Protein AF-A0A7C4MQK1-F1 (afdb_monomer_lite)

Structure (mmCIF, N/CA/C/O backbone):
data_AF-A0A7C4MQK1-F1
#
_entry.id   AF-A0A7C4MQK1-F1
#
loop_
_atom_site.group_PDB
_atom_site.id
_atom_site.type_symbol
_atom_site.label_atom_id
_atom_site.label_alt_id
_atom_site.label_comp_id
_atom_site.label_asym_id
_atom_site.label_entity_id
_atom_site.label_seq_id
_atom_site.pdbx_PDB_ins_code
_atom_site.Cartn_x
_atom_site.Cartn_y
_atom_site.Cartn_z
_atom_site.occupancy
_atom_site.B_iso_or_equiv
_atom_site.auth_seq_id
_atom_site.auth_comp_id
_atom_site.auth_asym_id
_atom_site.auth_atom_id
_atom_site.pdbx_PDB_model_num
ATOM 1 N N . MET A 1 1 ? -19.024 25.909 31.979 1.00 58.72 1 MET A N 1
ATOM 2 C CA . MET A 1 1 ? -17.834 25.054 32.200 1.00 58.72 1 MET A CA 1
ATOM 3 C C . MET A 1 1 ? -16.702 25.920 32.731 1.00 58.72 1 MET A C 1
ATOM 5 O O . MET A 1 1 ? -16.287 26.853 32.058 1.00 58.72 1 MET A O 1
ATOM 9 N N . ASN A 1 2 ? -16.270 25.663 33.960 1.00 74.25 2 ASN A N 1
ATOM 10 C CA . ASN A 1 2 ? -15.182 26.350 34.662 1.00 74.25 2 ASN A CA 1
ATOM 11 C C . ASN A 1 2 ? -13.810 26.093 33.998 1.00 74.25 2 ASN A C 1
ATOM 13 O O . ASN A 1 2 ? -13.558 25.012 33.475 1.00 74.25 2 ASN A O 1
ATOM 17 N N . HIS A 1 3 ? -12.908 27.083 34.020 1.00 74.38 3 HIS A N 1
ATOM 18 C CA . HIS A 1 3 ? -11.571 27.005 33.399 1.00 74.38 3 HIS A CA 1
ATOM 19 C C . HIS A 1 3 ? -10.772 25.766 33.859 1.00 74.38 3 HIS A C 1
ATOM 21 O O . HIS A 1 3 ? -10.129 25.101 33.051 1.00 74.38 3 HIS A O 1
ATOM 27 N N . SER A 1 4 ? -10.922 25.390 35.133 1.00 78.44 4 SER A N 1
ATOM 28 C CA . SER A 1 4 ? -10.288 24.209 35.731 1.00 78.44 4 SER A CA 1
ATOM 29 C C . SER A 1 4 ? -10.795 22.871 35.159 1.00 78.44 4 SER A C 1
ATOM 31 O O . SER A 1 4 ? -9.988 21.974 34.925 1.00 78.44 4 SER A O 1
ATOM 33 N N . SER A 1 5 ? -12.088 22.735 34.826 1.00 77.31 5 SER A N 1
ATOM 34 C CA . SER A 1 5 ? -12.604 21.494 34.214 1.00 77.31 5 SER A CA 1
ATOM 35 C C . SER A 1 5 ? -12.206 21.348 32.747 1.00 77.31 5 SER A C 1
ATOM 37 O O . SER A 1 5 ? -11.987 20.233 32.282 1.00 77.31 5 SER A O 1
ATOM 39 N N . ARG A 1 6 ? -12.039 22.462 32.021 1.00 79.94 6 ARG A N 1
ATOM 40 C CA . ARG A 1 6 ? -11.492 22.452 30.654 1.00 79.94 6 ARG A CA 1
ATOM 41 C C . ARG A 1 6 ? -10.025 22.030 30.647 1.00 79.94 6 ARG A C 1
ATOM 43 O O . ARG A 1 6 ? -9.642 21.216 29.816 1.00 79.94 6 ARG A O 1
ATOM 50 N N . LEU A 1 7 ? -9.230 22.531 31.594 1.00 80.69 7 LEU A N 1
ATOM 51 C CA . LEU A 1 7 ? -7.822 22.155 31.730 1.00 80.69 7 LEU A CA 1
ATOM 52 C C . LEU A 1 7 ? -7.667 20.672 32.107 1.00 80.69 7 LEU A C 1
ATOM 54 O O . LEU A 1 7 ? -6.835 19.978 31.529 1.00 80.69 7 LEU A O 1
ATOM 58 N N . PHE A 1 8 ? -8.525 20.171 33.001 1.00 85.19 8 PHE A N 1
ATOM 59 C CA . PHE A 1 8 ? -8.567 18.755 33.366 1.00 85.19 8 PHE A CA 1
ATOM 60 C C . PHE A 1 8 ? -8.930 17.853 32.173 1.00 85.19 8 PHE A C 1
ATOM 62 O O . PHE A 1 8 ? -8.240 16.870 31.915 1.00 85.19 8 PHE A O 1
ATOM 69 N N . LEU A 1 9 ? -9.956 18.213 31.393 1.00 82.81 9 LEU A N 1
ATOM 70 C CA . LEU A 1 9 ? -10.357 17.457 30.200 1.00 82.81 9 LEU A CA 1
ATOM 71 C C . LEU A 1 9 ? -9.255 17.414 29.131 1.00 82.81 9 LEU A C 1
ATOM 73 O O . LEU A 1 9 ? -9.000 16.354 28.565 1.00 82.81 9 LEU A O 1
ATOM 77 N N . LEU A 1 10 ? -8.564 18.532 28.886 1.00 86.56 10 LEU A N 1
ATOM 78 C CA . LEU A 1 10 ? -7.447 18.582 27.936 1.00 86.56 10 LEU A CA 1
ATOM 79 C C . LEU A 1 10 ? -6.283 17.681 28.371 1.00 86.56 10 LEU A C 1
ATOM 81 O O . LEU A 1 10 ? -5.698 16.989 27.539 1.00 86.56 10 LEU A O 1
ATOM 85 N N . PHE A 1 11 ? -5.982 17.645 29.671 1.00 89.38 11 PHE A N 1
ATOM 86 C CA . PHE A 1 11 ? -4.920 16.799 30.215 1.00 89.38 11 PHE A CA 1
ATOM 87 C C . PHE A 1 11 ? -5.245 15.308 30.059 1.00 89.38 11 PHE A C 1
ATOM 89 O O . PHE A 1 11 ? -4.400 14.523 29.631 1.00 89.38 11 PHE A O 1
ATOM 96 N N . VAL A 1 12 ? -6.498 14.927 30.323 1.00 89.62 12 VAL A N 1
ATOM 97 C CA . VAL A 1 12 ? -6.988 13.558 30.125 1.00 89.62 12 VAL A CA 1
ATOM 98 C C . VAL A 1 12 ? -6.911 13.157 28.648 1.00 89.62 12 VAL A C 1
ATOM 100 O O . VAL A 1 12 ? -6.367 12.100 28.337 1.00 89.62 12 VAL A O 1
ATOM 103 N N . MET A 1 13 ? -7.365 14.009 27.722 1.00 86.94 13 MET A N 1
ATOM 104 C CA . MET A 1 13 ? -7.271 13.735 26.280 1.00 86.94 13 MET A CA 1
ATOM 105 C C . MET A 1 13 ? -5.821 13.558 25.809 1.00 86.94 13 MET A C 1
ATOM 107 O O . MET A 1 13 ? -5.543 12.666 25.010 1.00 86.94 13 MET A O 1
ATOM 111 N N . MET A 1 14 ? -4.888 14.360 26.330 1.00 87.38 14 MET A N 1
ATOM 112 C CA . MET A 1 14 ? -3.467 14.250 25.995 1.00 87.38 14 MET A CA 1
ATOM 113 C C . MET A 1 14 ? -2.849 12.942 26.516 1.00 87.38 14 MET A C 1
ATOM 115 O O . MET A 1 14 ? -2.069 12.307 25.811 1.00 87.38 14 MET A O 1
ATOM 119 N N . ILE A 1 15 ? -3.234 12.498 27.718 1.00 90.69 15 ILE A N 1
ATOM 120 C CA . ILE A 1 15 ? -2.792 11.216 28.286 1.00 90.69 15 ILE A CA 1
ATOM 121 C C . ILE A 1 15 ? -3.314 10.041 27.451 1.00 90.69 15 ILE A C 1
ATOM 123 O O . ILE A 1 15 ? -2.536 9.152 27.110 1.00 90.69 15 ILE A O 1
ATOM 127 N N . PHE A 1 16 ? -4.595 10.051 27.069 1.00 88.38 16 PHE A N 1
ATOM 128 C CA . PHE A 1 16 ? -5.171 9.021 26.196 1.00 88.38 16 PHE A CA 1
ATOM 129 C C . PHE A 1 16 ? -4.515 8.996 24.809 1.00 88.38 16 PHE A C 1
ATOM 131 O O . PHE A 1 16 ? -4.251 7.917 24.272 1.00 88.38 16 PHE A O 1
ATOM 138 N N . ALA A 1 17 ? -4.195 10.163 24.245 1.00 86.44 17 ALA A N 1
ATOM 139 C CA . ALA A 1 17 ? -3.444 10.255 22.998 1.00 86.44 17 ALA A CA 1
ATOM 140 C C . ALA A 1 17 ? -2.034 9.658 23.151 1.00 86.44 17 ALA A C 1
ATOM 142 O O . ALA A 1 17 ? -1.647 8.811 22.356 1.00 86.44 17 ALA A O 1
ATOM 143 N N . CYS A 1 18 ? -1.288 9.999 24.205 1.00 85.94 18 CYS A N 1
ATOM 144 C CA . CYS A 1 18 ? 0.040 9.424 24.446 1.00 85.94 18 CYS A CA 1
ATOM 145 C C . CYS A 1 18 ? 0.001 7.904 24.675 1.00 85.94 18 CYS A C 1
ATOM 147 O O . CYS A 1 18 ? 0.817 7.181 24.106 1.00 85.94 18 CYS A O 1
ATOM 149 N N . LEU A 1 19 ? -0.956 7.405 25.461 1.00 85.62 19 LEU A N 1
ATOM 150 C CA . LEU A 1 19 ? -1.111 5.973 25.751 1.00 85.62 19 LEU A CA 1
ATOM 151 C C . LEU A 1 19 ? -1.482 5.138 24.523 1.00 85.62 19 LEU A C 1
ATOM 153 O O . LEU A 1 19 ? -1.172 3.954 24.498 1.00 85.62 19 LEU A O 1
ATOM 157 N N . SER A 1 20 ? -2.134 5.724 23.520 1.00 79.75 20 SER A N 1
ATOM 158 C CA . SER A 1 20 ? -2.498 5.024 22.282 1.00 79.75 20 SER A CA 1
ATOM 159 C C . SER A 1 20 ? -1.440 5.182 21.189 1.00 79.75 20 SER A C 1
ATOM 161 O O . SER A 1 20 ? -1.037 4.197 20.578 1.00 79.75 20 SER A O 1
ATOM 163 N N . PHE A 1 21 ? -0.937 6.395 20.961 1.00 79.75 21 PHE A N 1
ATOM 164 C CA . PHE A 1 21 ? -0.046 6.692 19.835 1.00 79.75 21 PHE A CA 1
ATOM 165 C C . PHE A 1 21 ? 1.399 6.226 20.061 1.00 79.75 21 PHE A C 1
ATOM 167 O O . PHE A 1 21 ? 2.051 5.761 19.126 1.00 79.75 21 PHE A O 1
ATOM 174 N N . VAL A 1 22 ? 1.911 6.321 21.296 1.00 81.56 22 VAL A N 1
ATOM 175 C CA . VAL A 1 22 ? 3.309 5.971 21.609 1.00 81.56 22 VAL A CA 1
ATOM 176 C C . VAL A 1 22 ? 3.578 4.468 21.461 1.00 81.56 22 VAL A C 1
ATOM 178 O O . VAL A 1 22 ? 4.556 4.128 20.795 1.00 81.56 22 VAL A O 1
ATOM 181 N N . PRO A 1 23 ? 2.743 3.544 21.981 1.00 77.25 23 PRO A N 1
ATOM 182 C CA . PRO A 1 23 ? 2.970 2.117 21.772 1.00 77.25 23 PRO A CA 1
ATOM 183 C C . PRO A 1 23 ? 2.868 1.733 20.297 1.00 77.25 23 PRO A C 1
ATOM 185 O O . PRO A 1 23 ? 3.744 1.033 19.805 1.00 77.25 23 PRO A O 1
ATOM 188 N N . ILE A 1 24 ? 1.863 2.231 19.567 1.00 76.06 24 ILE A N 1
ATOM 189 C CA . ILE A 1 24 ? 1.689 1.933 18.135 1.00 76.06 24 ILE A CA 1
ATOM 190 C C . ILE A 1 24 ? 2.930 2.356 17.341 1.00 76.06 24 ILE A C 1
ATOM 192 O O . ILE A 1 24 ? 3.418 1.591 16.516 1.00 76.06 24 ILE A O 1
ATOM 196 N N . ALA A 1 25 ? 3.494 3.532 17.630 1.00 70.12 25 ALA A N 1
ATOM 197 C CA . ALA A 1 25 ? 4.719 3.998 16.984 1.00 70.12 25 ALA A CA 1
ATOM 198 C C . ALA A 1 25 ? 5.959 3.148 17.335 1.00 70.12 25 ALA A C 1
ATOM 200 O O . ALA A 1 25 ? 6.865 3.010 16.511 1.00 70.12 25 ALA A O 1
ATOM 201 N N . LEU A 1 26 ? 6.015 2.578 18.544 1.00 68.75 26 LEU A N 1
ATOM 202 C CA . LEU A 1 26 ? 7.101 1.693 18.973 1.00 68.75 26 LEU A CA 1
ATOM 203 C C . LEU A 1 26 ? 6.976 0.285 18.371 1.00 68.75 26 LEU A C 1
ATOM 205 O O . LEU A 1 26 ? 7.977 -0.250 17.900 1.00 68.75 26 LEU A O 1
ATOM 209 N N . PHE A 1 27 ? 5.768 -0.285 18.327 1.00 62.91 27 PHE A N 1
ATOM 210 C CA . PHE A 1 27 ? 5.497 -1.598 17.729 1.00 62.91 27 PHE A CA 1
ATOM 211 C C . PHE A 1 27 ? 5.572 -1.571 16.203 1.00 62.91 27 PHE A C 1
ATOM 213 O O . PHE A 1 27 ? 6.116 -2.492 15.606 1.00 62.91 27 PHE A O 1
ATOM 220 N N . ALA A 1 28 ? 5.153 -0.477 15.559 1.00 59.78 28 ALA A N 1
ATOM 221 C CA . ALA A 1 28 ? 5.332 -0.317 14.119 1.00 59.78 28 ALA A CA 1
ATOM 222 C C . ALA A 1 28 ? 6.805 -0.483 13.705 1.00 59.78 28 ALA A C 1
ATOM 224 O O . ALA A 1 28 ? 7.064 -0.947 12.604 1.00 59.78 28 ALA A O 1
ATOM 225 N N . ARG A 1 29 ? 7.776 -0.165 14.579 1.00 51.94 29 ARG A N 1
ATOM 226 C CA . ARG A 1 29 ? 9.212 -0.271 14.283 1.00 51.94 29 ARG A CA 1
ATOM 227 C C . ARG A 1 29 ? 9.759 -1.706 14.288 1.00 51.94 29 ARG A C 1
ATOM 229 O O . ARG A 1 29 ? 10.741 -1.937 13.584 1.00 51.94 29 ARG A O 1
ATOM 236 N N . SER A 1 30 ? 9.189 -2.655 15.039 1.00 47.59 30 SER A N 1
ATOM 237 C CA . SER A 1 30 ? 9.744 -4.024 15.112 1.00 47.59 30 SER A CA 1
ATOM 238 C C . SER A 1 30 ? 9.521 -4.829 13.831 1.00 47.59 30 SER A C 1
ATOM 240 O O . SER A 1 30 ? 10.346 -5.677 13.493 1.00 47.59 30 SER A O 1
ATOM 242 N N . ASP A 1 31 ? 8.478 -4.486 13.073 1.00 48.41 31 ASP A N 1
ATOM 243 C CA . ASP A 1 31 ? 8.068 -5.204 11.860 1.00 48.41 31 ASP A CA 1
ATOM 244 C C . ASP A 1 31 ? 8.366 -4.378 10.581 1.00 48.41 31 ASP A C 1
ATOM 246 O O . ASP A 1 31 ? 8.207 -4.854 9.454 1.00 48.41 31 ASP A O 1
ATOM 250 N N . ALA A 1 32 ? 8.866 -3.143 10.755 1.00 46.38 32 ALA A N 1
ATOM 251 C CA . ALA A 1 32 ? 9.081 -2.095 9.744 1.00 46.38 32 ALA A CA 1
ATOM 252 C C . ALA A 1 32 ? 10.277 -2.289 8.801 1.00 46.38 32 ALA A C 1
ATOM 254 O O . ALA A 1 32 ? 10.764 -1.308 8.233 1.00 46.38 32 ALA A O 1
ATOM 255 N N . ARG A 1 33 ? 10.783 -3.507 8.581 1.00 49.53 33 ARG A N 1
ATOM 256 C CA . ARG A 1 33 ? 11.756 -3.658 7.483 1.00 49.53 33 ARG A CA 1
ATOM 257 C C . ARG A 1 33 ? 11.090 -3.526 6.115 1.00 49.53 33 ARG A C 1
ATOM 259 O O . ARG A 1 33 ? 11.781 -3.166 5.173 1.00 49.53 33 ARG A O 1
ATOM 266 N N . GLU A 1 34 ? 9.771 -3.711 6.023 1.00 63.94 34 GLU A N 1
ATOM 267 C CA . GLU A 1 34 ? 9.029 -3.585 4.766 1.00 63.94 34 GLU A CA 1
ATOM 268 C C . GLU A 1 34 ? 7.634 -3.024 5.021 1.00 63.94 34 GLU A C 1
ATOM 270 O O . GLU A 1 34 ? 6.812 -3.638 5.703 1.00 63.94 34 GLU A O 1
ATOM 275 N N . THR A 1 35 ? 7.365 -1.833 4.490 1.00 79.00 35 THR A N 1
ATOM 276 C CA . THR A 1 35 ? 6.011 -1.285 4.476 1.00 79.00 35 THR A CA 1
ATOM 277 C C . THR A 1 35 ? 5.143 -2.137 3.557 1.00 79.00 35 THR A C 1
ATOM 279 O O . THR A 1 35 ? 5.628 -2.700 2.579 1.00 79.00 35 THR A O 1
ATOM 282 N N . SER A 1 36 ? 3.831 -2.1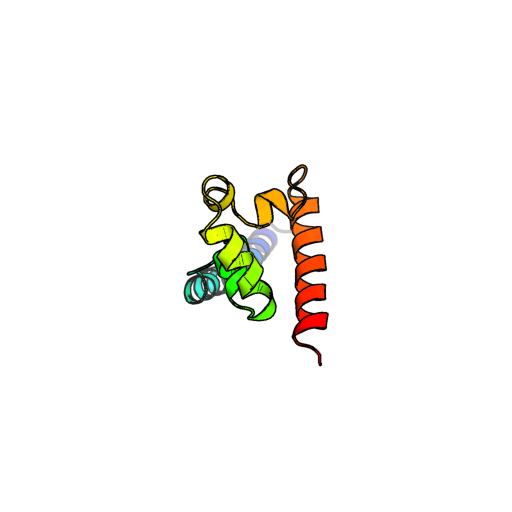69 3.793 1.00 84.06 36 SER A N 1
ATOM 283 C CA . SER A 1 36 ? 2.895 -2.864 2.895 1.00 84.06 36 SER A CA 1
ATOM 284 C C . SER A 1 36 ? 2.849 -2.279 1.475 1.00 84.06 36 SER A C 1
ATOM 286 O O . SER A 1 36 ? 2.107 -2.770 0.630 1.00 84.06 36 SER A O 1
ATOM 288 N N . THR A 1 37 ? 3.594 -1.204 1.206 1.00 88.06 37 THR A N 1
ATOM 289 C CA . THR A 1 37 ? 3.771 -0.580 -0.110 1.00 88.06 37 THR A CA 1
ATOM 290 C C . THR A 1 37 ? 5.021 -1.054 -0.846 1.00 88.06 37 THR A C 1
ATOM 292 O O . THR A 1 37 ? 5.090 -0.855 -2.052 1.00 88.06 37 THR A O 1
ATOM 295 N N . ALA A 1 38 ? 5.997 -1.645 -0.151 1.00 90.44 38 ALA A N 1
ATOM 296 C CA . ALA A 1 38 ? 7.216 -2.153 -0.768 1.00 90.44 38 ALA A CA 1
ATOM 297 C C . ALA A 1 38 ? 6.927 -3.428 -1.573 1.00 90.44 38 ALA A C 1
ATOM 299 O O . ALA A 1 38 ? 6.158 -4.283 -1.139 1.00 90.44 38 ALA A O 1
ATOM 300 N N . SER A 1 39 ? 7.582 -3.598 -2.715 1.00 92.50 39 SER A N 1
ATOM 301 C CA . SER A 1 39 ? 7.397 -4.751 -3.605 1.00 92.50 39 SER A CA 1
ATOM 302 C C . SER A 1 39 ? 7.807 -6.057 -2.932 1.00 92.50 39 SER A C 1
ATOM 304 O O . SER A 1 39 ? 7.182 -7.092 -3.153 1.00 92.50 39 SER A O 1
ATOM 306 N N . SER A 1 40 ? 8.801 -6.008 -2.043 1.00 90.38 40 SER A N 1
ATOM 307 C CA . SER A 1 40 ? 9.226 -7.163 -1.253 1.00 90.38 40 SER A CA 1
ATOM 308 C C . SER A 1 40 ? 8.177 -7.622 -0.233 1.00 90.38 40 SER A C 1
ATOM 310 O O . SER A 1 40 ? 8.119 -8.810 0.075 1.00 90.38 40 SER A O 1
ATOM 312 N N . TYR A 1 41 ? 7.249 -6.747 0.181 1.00 90.88 41 TYR A N 1
ATOM 313 C CA . TYR A 1 41 ? 6.108 -7.156 1.002 1.00 90.88 41 TYR A CA 1
ATOM 314 C C . TYR A 1 41 ? 5.204 -8.145 0.257 1.00 90.88 41 TYR A C 1
ATOM 316 O O . TYR A 1 41 ? 4.743 -9.122 0.847 1.00 90.88 41 TYR A O 1
ATOM 324 N N . CYS A 1 42 ? 4.984 -7.929 -1.045 1.00 90.06 42 CYS A N 1
ATOM 325 C CA . CYS A 1 42 ? 4.200 -8.837 -1.881 1.00 90.06 42 CYS A CA 1
ATOM 326 C C . CYS A 1 42 ? 4.868 -10.217 -1.989 1.00 90.06 42 CYS A C 1
ATOM 328 O O . CYS A 1 42 ? 4.169 -11.224 -1.964 1.00 90.06 42 CYS A O 1
ATOM 330 N N . ALA A 1 43 ? 6.203 -10.276 -2.004 1.00 90.94 43 ALA A N 1
ATOM 331 C CA . ALA A 1 43 ? 6.977 -11.521 -2.055 1.00 90.94 43 ALA A CA 1
ATOM 332 C C . ALA A 1 43 ? 6.884 -12.379 -0.778 1.00 90.94 43 ALA A C 1
ATOM 334 O O . ALA A 1 43 ? 7.371 -13.503 -0.737 1.00 90.94 43 ALA A O 1
ATOM 335 N N . ARG A 1 44 ? 6.249 -11.887 0.294 1.00 89.50 44 ARG A N 1
ATOM 336 C CA . ARG A 1 44 ? 6.103 -12.652 1.548 1.00 89.50 44 ARG A CA 1
ATOM 337 C C . ARG A 1 44 ? 5.101 -13.802 1.424 1.00 89.50 44 ARG A C 1
ATOM 339 O O . ARG A 1 44 ? 5.076 -14.676 2.288 1.00 89.50 44 ARG A O 1
ATOM 346 N N . CYS A 1 45 ? 4.282 -13.807 0.372 1.00 90.94 45 CYS A N 1
ATOM 347 C CA . CYS A 1 45 ? 3.356 -14.888 0.056 1.00 90.94 45 CYS A CA 1
ATOM 348 C C . CYS A 1 45 ? 3.855 -15.655 -1.171 1.00 90.94 45 CYS A C 1
ATOM 350 O O . CYS A 1 45 ? 4.027 -15.066 -2.233 1.00 90.94 45 CYS A O 1
ATOM 352 N N . HIS A 1 46 ? 3.993 -16.979 -1.056 1.00 93.25 46 HIS A N 1
ATOM 353 C CA . HIS A 1 46 ? 4.526 -17.828 -2.133 1.00 93.25 46 HIS A CA 1
ATOM 354 C C . HIS A 1 46 ? 3.773 -17.673 -3.468 1.00 93.25 46 HIS A C 1
ATOM 356 O O . HIS A 1 46 ? 4.363 -17.782 -4.537 1.00 93.25 46 HIS A O 1
ATOM 362 N N . VAL A 1 47 ? 2.464 -17.404 -3.417 1.00 93.94 47 VAL A N 1
ATOM 363 C CA . VAL A 1 47 ? 1.620 -17.233 -4.610 1.00 93.94 47 VAL A CA 1
ATOM 364 C C . VAL A 1 47 ? 2.013 -16.002 -5.436 1.00 93.94 47 VAL A C 1
ATOM 366 O O . VAL A 1 47 ? 1.749 -15.950 -6.634 1.00 93.94 47 VAL A O 1
ATOM 369 N N . MET A 1 48 ? 2.677 -15.026 -4.817 1.00 94.88 48 MET A N 1
ATOM 370 C CA . MET A 1 48 ? 3.152 -13.806 -5.467 1.00 94.88 48 MET A CA 1
ATOM 371 C C . MET A 1 48 ? 4.605 -13.906 -5.956 1.00 94.88 48 MET A C 1
ATOM 373 O O . MET A 1 48 ? 5.072 -12.979 -6.617 1.00 94.88 48 MET A O 1
ATOM 377 N N . GLU A 1 49 ? 5.317 -15.007 -5.684 1.00 94.31 49 GLU A N 1
ATOM 378 C CA . GLU A 1 49 ? 6.751 -15.157 -5.988 1.00 94.31 49 GLU A CA 1
ATOM 379 C C . GLU A 1 49 ? 7.045 -14.932 -7.476 1.00 94.31 49 GLU A C 1
ATOM 381 O O . GLU A 1 49 ? 7.867 -14.094 -7.829 1.00 94.31 49 GLU A O 1
ATOM 386 N N . ALA A 1 50 ? 6.297 -15.588 -8.369 1.00 94.62 50 ALA A N 1
ATOM 387 C CA . ALA A 1 50 ? 6.508 -15.463 -9.812 1.00 94.62 50 ALA A CA 1
ATOM 388 C C . ALA A 1 50 ? 6.315 -14.020 -10.320 1.00 94.62 50 ALA A C 1
ATOM 390 O O . ALA A 1 50 ? 7.036 -13.562 -11.208 1.00 94.62 50 ALA A O 1
ATOM 391 N N . ALA A 1 51 ? 5.354 -13.284 -9.750 1.00 93.62 51 ALA A N 1
ATOM 392 C CA . ALA A 1 51 ? 5.135 -11.879 -10.086 1.00 93.62 51 ALA A CA 1
ATOM 393 C C . ALA A 1 51 ? 6.283 -10.998 -9.569 1.00 93.62 51 ALA A C 1
ATOM 395 O O . ALA A 1 51 ? 6.743 -10.102 -10.279 1.00 93.62 51 ALA A O 1
ATOM 396 N N . TYR A 1 52 ? 6.778 -11.281 -8.363 1.00 94.31 52 TYR A N 1
ATOM 397 C CA . TYR A 1 52 ? 7.914 -10.578 -7.780 1.00 94.31 52 TYR A CA 1
ATOM 398 C C . TYR A 1 52 ? 9.224 -10.847 -8.535 1.00 94.31 52 TYR A C 1
ATOM 400 O O . TYR A 1 52 ? 9.957 -9.908 -8.837 1.00 94.31 52 TYR A O 1
ATOM 408 N N . GLU A 1 53 ? 9.505 -12.091 -8.924 1.00 93.94 53 GLU A N 1
ATOM 409 C CA . GLU A 1 53 ? 10.666 -12.441 -9.751 1.00 93.94 53 GLU A CA 1
ATOM 410 C C . GLU A 1 53 ? 10.612 -11.732 -11.111 1.00 93.94 53 GLU A C 1
ATOM 412 O O . GLU A 1 53 ? 11.595 -11.130 -11.556 1.00 93.94 53 GLU A O 1
ATOM 417 N N . ALA A 1 54 ? 9.442 -11.725 -11.758 1.00 93.12 54 ALA A N 1
ATOM 418 C CA . ALA A 1 54 ? 9.251 -11.004 -13.013 1.00 93.12 54 ALA A CA 1
ATOM 419 C C . ALA A 1 54 ? 9.499 -9.496 -12.843 1.00 93.12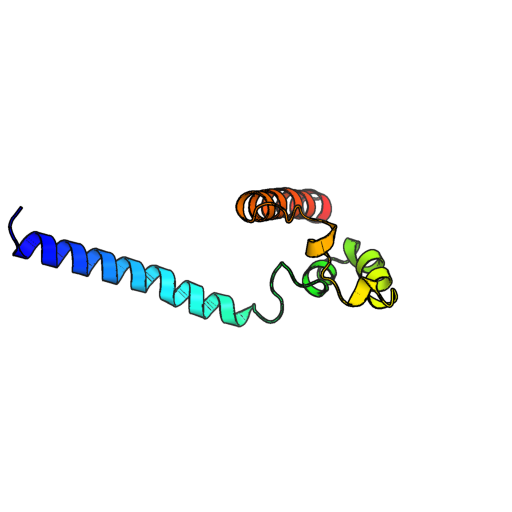 54 ALA A C 1
ATOM 421 O O . ALA A 1 54 ? 10.147 -8.874 -13.692 1.00 93.12 54 ALA A O 1
ATOM 422 N N . TRP A 1 55 ? 9.040 -8.904 -11.737 1.00 93.75 55 TRP A N 1
ATOM 423 C CA . TRP A 1 55 ? 9.333 -7.517 -11.373 1.00 93.75 55 TRP A CA 1
ATOM 424 C C . TRP A 1 55 ? 10.840 -7.283 -11.160 1.00 93.75 55 TRP A C 1
ATOM 426 O O . TRP A 1 55 ? 11.409 -6.361 -11.747 1.00 93.75 55 TRP A O 1
ATOM 436 N N . MET A 1 56 ? 11.522 -8.167 -10.425 1.00 92.06 56 MET A N 1
ATOM 437 C CA . MET A 1 56 ? 12.965 -8.083 -10.151 1.00 92.06 56 MET A CA 1
ATOM 438 C C . MET A 1 56 ? 13.816 -8.101 -11.428 1.00 92.06 56 MET A C 1
ATOM 440 O O . MET A 1 56 ? 14.824 -7.389 -11.525 1.00 92.06 56 MET A O 1
ATOM 444 N N . HIS A 1 57 ? 13.407 -8.892 -12.422 1.00 92.44 57 HIS A N 1
ATOM 445 C CA . HIS A 1 57 ? 14.114 -9.032 -13.695 1.00 92.44 57 HIS A CA 1
ATOM 446 C C . HIS A 1 57 ? 13.684 -8.023 -14.769 1.00 92.44 57 HIS A C 1
ATOM 448 O O . HIS A 1 57 ? 14.362 -7.889 -15.792 1.00 92.44 57 HIS A O 1
ATOM 454 N N . SER A 1 58 ? 12.609 -7.260 -14.558 1.00 82.38 58 SER A N 1
ATOM 455 C CA . SER A 1 58 ? 12.135 -6.281 -15.538 1.00 82.38 58 SER A CA 1
ATOM 456 C C . SER A 1 58 ? 12.792 -4.916 -15.308 1.00 82.38 58 SER A C 1
ATOM 458 O O . SER A 1 58 ? 12.404 -4.125 -14.454 1.00 82.38 58 SER A O 1
ATOM 460 N N . GLY A 1 59 ? 13.828 -4.624 -16.104 1.00 82.50 59 GLY A N 1
ATOM 461 C CA . GLY A 1 59 ? 14.755 -3.502 -15.896 1.00 82.50 59 GLY A CA 1
ATOM 462 C C . GLY A 1 59 ? 14.114 -2.155 -15.535 1.00 82.50 59 GLY A C 1
ATOM 463 O O . GLY A 1 59 ? 14.430 -1.586 -14.494 1.00 82.50 59 GLY A O 1
ATOM 464 N N . ALA A 1 60 ? 13.212 -1.623 -16.367 1.00 79.25 60 ALA A N 1
ATOM 465 C CA . ALA A 1 60 ? 12.559 -0.344 -16.074 1.00 79.25 60 ALA A CA 1
ATOM 466 C C . ALA A 1 60 ? 11.486 -0.447 -14.975 1.00 79.25 60 ALA A C 1
ATOM 468 O O . ALA A 1 60 ? 11.283 0.542 -14.268 1.00 79.25 60 ALA A O 1
ATOM 469 N N . HIS A 1 61 ? 10.839 -1.610 -14.835 1.00 80.75 61 HIS A N 1
ATOM 470 C CA . HIS A 1 61 ? 9.742 -1.854 -13.895 1.00 80.75 61 HIS A CA 1
ATOM 471 C C . HIS A 1 61 ? 10.225 -2.026 -12.452 1.00 80.75 61 HIS A C 1
ATOM 473 O O . HIS A 1 61 ? 9.574 -1.502 -11.557 1.00 80.75 61 HIS A O 1
ATOM 479 N N . ARG A 1 62 ? 11.422 -2.588 -12.215 1.00 87.31 62 ARG A N 1
ATOM 480 C CA . ARG A 1 62 ? 12.011 -2.719 -10.865 1.00 87.31 62 ARG A CA 1
ATOM 481 C C . ARG A 1 62 ? 12.284 -1.388 -10.141 1.00 87.31 62 ARG A C 1
ATOM 483 O O . ARG A 1 62 ? 12.760 -1.368 -9.013 1.00 87.31 62 ARG A O 1
ATOM 490 N N . ARG A 1 63 ? 12.095 -0.256 -10.830 1.00 89.62 63 ARG A N 1
ATOM 491 C CA . ARG A 1 63 ? 12.253 1.106 -10.285 1.00 89.62 63 ARG A CA 1
ATOM 492 C C . ARG A 1 63 ? 10.955 1.676 -9.710 1.00 89.62 63 ARG A C 1
ATOM 494 O O . ARG A 1 63 ? 10.971 2.797 -9.207 1.00 89.62 63 ARG A O 1
ATOM 501 N N . LYS A 1 64 ? 9.840 0.970 -9.877 1.00 91.94 64 LYS A N 1
ATOM 502 C CA . LYS A 1 64 ? 8.515 1.333 -9.379 1.00 91.94 64 LYS A CA 1
ATOM 503 C C . LYS A 1 64 ? 8.034 0.236 -8.455 1.00 91.94 64 LYS A C 1
ATOM 505 O O . LYS A 1 64 ? 8.330 -0.928 -8.705 1.00 91.94 64 LYS A O 1
ATOM 510 N N . GLU A 1 65 ? 7.314 0.612 -7.410 1.00 91.88 65 GLU A N 1
ATOM 511 C CA . GLU A 1 65 ? 6.746 -0.375 -6.502 1.00 91.88 65 GLU A CA 1
ATOM 512 C C . GLU A 1 65 ? 5.504 -1.016 -7.129 1.00 91.88 65 GLU A C 1
ATOM 514 O O . GLU A 1 65 ? 4.813 -0.376 -7.923 1.00 91.88 65 GLU A O 1
ATOM 51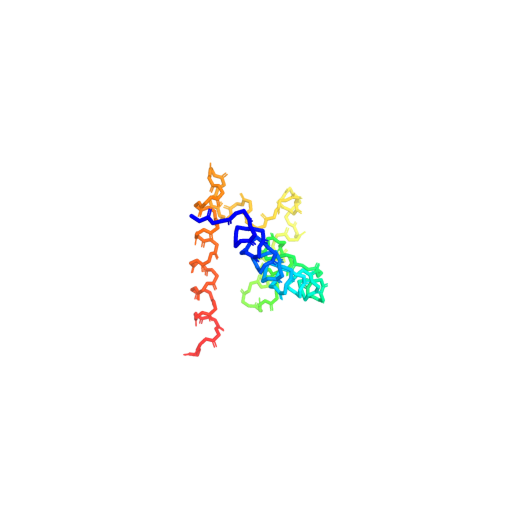9 N N . CYS A 1 66 ? 5.169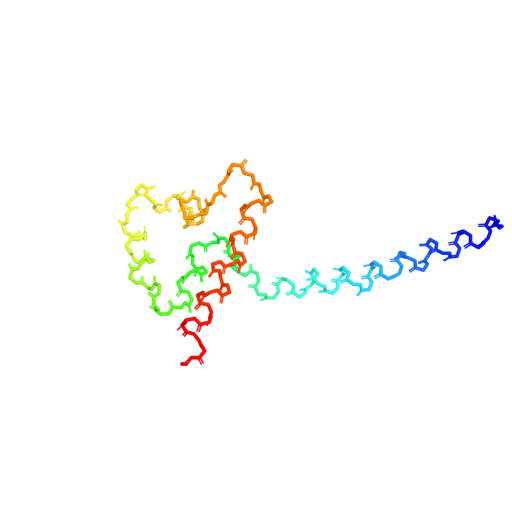 -2.256 -6.754 1.00 92.75 66 CYS A N 1
ATOM 520 C CA . CYS A 1 66 ? 3.957 -2.931 -7.243 1.00 92.75 66 CYS A CA 1
ATOM 521 C C . CYS A 1 66 ? 2.708 -2.036 -7.122 1.00 92.75 66 CYS A C 1
ATOM 523 O O . CYS A 1 66 ? 1.905 -1.934 -8.050 1.00 92.75 66 CYS A O 1
ATOM 525 N N . VAL A 1 67 ? 2.576 -1.332 -5.992 1.00 93.75 67 VAL A N 1
ATOM 526 C CA . VAL A 1 67 ? 1.436 -0.449 -5.697 1.00 93.75 67 VAL A CA 1
ATOM 527 C C . VAL A 1 67 ? 1.342 0.771 -6.618 1.00 93.75 67 VAL A C 1
ATOM 529 O O . VAL A 1 67 ? 0.252 1.308 -6.793 1.00 93.75 67 VAL A O 1
ATOM 532 N N . ASP A 1 68 ? 2.441 1.191 -7.247 1.00 93.19 68 ASP A N 1
ATOM 533 C CA . ASP A 1 68 ? 2.442 2.342 -8.158 1.00 93.19 68 ASP A CA 1
ATOM 534 C C . ASP A 1 68 ? 1.681 2.037 -9.458 1.00 93.19 68 ASP A C 1
ATOM 536 O O . ASP A 1 68 ? 1.190 2.948 -10.127 1.00 93.19 68 ASP A O 1
ATOM 540 N N . CYS A 1 69 ? 1.594 0.757 -9.829 1.00 92.12 69 CYS A N 1
ATOM 541 C CA . CYS A 1 69 ? 0.894 0.304 -11.030 1.00 92.12 69 CYS A CA 1
ATOM 542 C C . CYS A 1 69 ? -0.407 -0.440 -10.715 1.00 92.12 69 CYS A C 1
ATOM 544 O O . CYS A 1 69 ? -1.345 -0.366 -11.504 1.00 92.12 69 CYS A O 1
ATOM 546 N N . HIS A 1 70 ? -0.467 -1.161 -9.590 1.00 93.12 70 HIS A N 1
ATOM 547 C CA . HIS A 1 70 ? -1.605 -2.018 -9.250 1.00 93.12 70 HIS A CA 1
ATOM 548 C C . HIS A 1 70 ? -2.683 -1.339 -8.403 1.00 93.12 70 HIS A C 1
ATOM 550 O O . HIS A 1 70 ? -3.798 -1.850 -8.359 1.00 93.12 70 HIS A O 1
ATOM 556 N N . LEU A 1 71 ? -2.387 -0.212 -7.746 1.00 94.69 71 LEU A N 1
ATOM 557 C CA . LEU A 1 71 ? -3.380 0.549 -6.985 1.00 94.69 71 LEU A CA 1
ATOM 558 C C . LEU A 1 71 ? -3.693 1.890 -7.665 1.00 94.69 71 LEU A C 1
ATOM 560 O O . LEU A 1 71 ? -2.825 2.467 -8.324 1.00 94.69 71 LEU A O 1
ATOM 564 N N . PRO A 1 72 ? -4.913 2.424 -7.475 1.00 95.94 72 PRO A N 1
ATOM 565 C CA . PRO A 1 72 ? -5.247 3.778 -7.902 1.00 95.94 72 PRO A CA 1
ATOM 566 C C . PRO A 1 72 ? -4.381 4.800 -7.159 1.00 95.94 72 PRO A C 1
ATOM 568 O O . PRO A 1 72 ? -4.198 4.705 -5.946 1.00 95.94 72 PRO A O 1
ATOM 571 N N . ASN A 1 73 ? -3.851 5.787 -7.880 1.00 93.94 73 ASN A N 1
ATOM 572 C CA . ASN A 1 73 ? -2.903 6.780 -7.351 1.00 93.94 73 ASN A CA 1
ATOM 573 C C . ASN A 1 73 ? -3.395 8.228 -7.517 1.00 93.94 73 ASN A C 1
ATOM 575 O O . ASN A 1 73 ? -2.717 9.172 -7.121 1.00 93.94 73 ASN A O 1
ATOM 579 N N . GLU A 1 74 ? -4.595 8.413 -8.065 1.00 94.19 74 GLU A N 1
ATOM 580 C CA . GLU A 1 74 ? -5.232 9.712 -8.270 1.00 94.19 74 GLU A CA 1
ATOM 581 C C . GLU A 1 74 ? -5.742 10.358 -6.972 1.00 94.19 74 GLU A C 1
ATOM 583 O O . GLU A 1 74 ? -5.837 11.582 -6.886 1.00 94.19 74 GLU A O 1
ATOM 588 N N . ASN A 1 75 ? -6.059 9.556 -5.951 1.00 94.19 75 ASN A N 1
ATOM 589 C CA . ASN A 1 75 ? -6.518 10.036 -4.650 1.00 94.19 75 ASN A CA 1
ATOM 590 C C . ASN A 1 75 ? -6.008 9.113 -3.531 1.00 94.19 75 ASN A C 1
ATOM 592 O O . ASN A 1 75 ? -6.342 7.926 -3.542 1.00 94.19 75 ASN A O 1
ATOM 596 N N . PRO A 1 76 ? -5.282 9.628 -2.519 1.00 92.00 76 PRO A N 1
ATOM 597 C CA . PRO A 1 76 ? -4.767 8.806 -1.425 1.00 92.00 76 PRO A CA 1
ATOM 598 C C . PRO A 1 76 ? -5.871 8.077 -0.651 1.00 92.00 76 PRO A C 1
ATOM 600 O O . PRO A 1 76 ? -5.671 6.943 -0.228 1.00 92.00 76 PRO A O 1
ATOM 603 N N . ALA A 1 77 ? -7.056 8.675 -0.491 1.00 94.56 77 ALA A N 1
ATOM 604 C CA . ALA A 1 77 ? -8.159 8.009 0.203 1.00 94.56 77 ALA A CA 1
ATOM 605 C C . ALA A 1 77 ? -8.648 6.767 -0.563 1.00 94.56 77 ALA A C 1
ATOM 607 O O . ALA A 1 77 ? -8.880 5.717 0.033 1.00 94.56 77 ALA A O 1
ATOM 608 N N . VAL A 1 78 ? -8.757 6.879 -1.889 1.00 95.25 78 VAL A N 1
ATOM 609 C CA . VAL A 1 78 ? -9.153 5.773 -2.773 1.00 95.25 78 VAL A CA 1
ATOM 610 C C . VAL A 1 78 ? -8.045 4.721 -2.827 1.00 95.25 78 VAL A C 1
ATOM 612 O O . VAL A 1 78 ? -8.345 3.537 -2.710 1.00 95.25 78 VAL A O 1
ATOM 615 N N . HIS A 1 79 ? -6.779 5.143 -2.894 1.00 94.06 79 HIS A N 1
ATOM 616 C CA . HIS A 1 79 ? -5.616 4.256 -2.817 1.00 94.06 79 HIS A CA 1
ATOM 617 C C . HIS A 1 79 ? -5.678 3.349 -1.584 1.00 94.06 79 HIS A C 1
ATOM 619 O O . HIS A 1 79 ? -5.630 2.128 -1.704 1.00 94.06 79 HIS A O 1
ATOM 625 N N . TYR A 1 80 ? -5.823 3.932 -0.388 1.00 91.81 80 TYR A N 1
ATOM 626 C CA . TYR A 1 80 ? -5.861 3.158 0.855 1.00 91.81 80 TYR A CA 1
ATOM 627 C C . TYR A 1 80 ? -7.111 2.287 0.978 1.00 91.81 80 TYR A C 1
ATOM 629 O O . TYR A 1 80 ? -7.022 1.184 1.513 1.00 91.81 80 TYR A O 1
ATOM 637 N N . LEU A 1 81 ? -8.257 2.746 0.470 1.00 95.56 81 LEU A N 1
ATOM 638 C CA . LEU A 1 81 ? -9.476 1.942 0.458 1.00 95.56 81 LEU A CA 1
ATOM 639 C C . LEU A 1 81 ? -9.283 0.667 -0.373 1.00 95.56 81 LEU A C 1
ATOM 641 O O . LEU A 1 81 ? -9.513 -0.431 0.133 1.00 95.56 81 LEU A O 1
ATOM 645 N N . TRP A 1 82 ? -8.804 0.804 -1.610 1.00 96.19 82 TRP A N 1
ATOM 646 C CA . TRP A 1 82 ? -8.547 -0.345 -2.479 1.00 96.19 82 TRP A CA 1
ATOM 647 C C . TRP A 1 82 ? -7.428 -1.232 -1.947 1.00 96.19 82 TRP A C 1
ATOM 649 O O . TRP 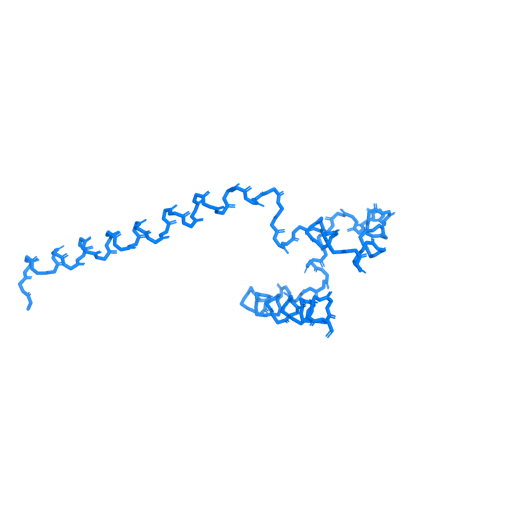A 1 82 ? -7.575 -2.448 -1.946 1.00 96.19 82 TRP A O 1
ATOM 659 N N . LYS A 1 83 ? -6.381 -0.644 -1.355 1.00 94.06 83 LYS A N 1
ATOM 660 C CA . LYS A 1 83 ? -5.322 -1.396 -0.672 1.00 94.06 83 LYS A CA 1
ATOM 661 C C . LYS A 1 83 ? -5.866 -2.376 0.366 1.00 94.06 83 LYS A C 1
ATOM 663 O O . LYS A 1 83 ? -5.393 -3.506 0.453 1.00 94.06 83 LYS A O 1
ATOM 668 N N . VAL A 1 84 ? -6.818 -1.924 1.181 1.00 93.38 84 VAL A N 1
ATOM 669 C CA . VAL A 1 84 ? -7.412 -2.748 2.239 1.00 93.38 84 VAL A CA 1
ATOM 670 C C . VAL A 1 84 ? -8.345 -3.800 1.649 1.00 93.38 84 VAL A C 1
ATOM 672 O O . VAL A 1 84 ? -8.295 -4.945 2.087 1.00 93.38 84 VAL A O 1
ATOM 675 N N . ILE A 1 85 ? -9.167 -3.438 0.660 1.00 96.12 85 ILE A N 1
ATOM 676 C CA . ILE A 1 85 ? -10.098 -4.372 0.010 1.00 96.12 85 ILE A CA 1
ATOM 677 C C . ILE A 1 85 ? -9.331 -5.509 -0.674 1.00 96.12 85 ILE A C 1
ATOM 679 O O . ILE A 1 85 ? -9.614 -6.677 -0.405 1.00 96.12 85 ILE A O 1
ATOM 683 N N . ASP A 1 86 ? -8.340 -5.176 -1.501 1.00 94.75 86 ASP A N 1
ATOM 684 C CA . ASP A 1 86 ? -7.554 -6.164 -2.241 1.00 94.75 86 ASP A CA 1
ATOM 685 C C . ASP A 1 86 ? -6.700 -7.007 -1.290 1.00 94.75 86 ASP A C 1
ATOM 687 O O . ASP A 1 86 ? -6.723 -8.231 -1.370 1.00 94.75 86 ASP A O 1
ATOM 691 N N . GLY A 1 87 ? -6.049 -6.387 -0.299 1.00 92.25 87 GLY A N 1
ATOM 692 C CA . GLY A 1 87 ? -5.275 -7.124 0.703 1.00 92.25 87 GLY A CA 1
ATOM 693 C C . GLY A 1 87 ? -6.122 -8.085 1.547 1.00 92.25 87 GLY A C 1
ATOM 694 O O . GLY A 1 87 ? -5.692 -9.202 1.831 1.00 92.25 87 GLY A O 1
ATOM 695 N N . ALA A 1 88 ? -7.340 -7.689 1.932 1.00 93.81 88 ALA A N 1
ATOM 696 C CA . ALA A 1 88 ? -8.257 -8.562 2.668 1.00 93.81 88 ALA A CA 1
ATOM 697 C C . ALA A 1 88 ? -8.761 -9.721 1.799 1.00 93.81 88 ALA A C 1
ATOM 699 O O . ALA A 1 88 ? -8.868 -10.852 2.276 1.00 93.81 88 ALA A O 1
ATOM 700 N N . LYS A 1 89 ? -9.044 -9.449 0.522 1.00 94.81 89 LYS A N 1
ATOM 701 C CA . LYS A 1 89 ? -9.419 -10.470 -0.455 1.00 94.81 89 LYS A CA 1
ATOM 702 C C . LYS A 1 89 ? -8.287 -11.475 -0.665 1.00 94.81 89 LYS A C 1
ATOM 704 O O . LYS A 1 89 ? -8.553 -12.671 -0.623 1.00 94.81 89 LYS A O 1
ATOM 709 N N . ASP A 1 90 ? -7.054 -11.013 -0.846 1.00 93.12 90 ASP A N 1
ATOM 710 C CA . ASP A 1 90 ? -5.887 -11.877 -1.039 1.00 93.12 90 ASP A CA 1
ATOM 711 C C . ASP A 1 90 ? -5.633 -12.746 0.195 1.00 93.12 90 ASP A C 1
ATOM 713 O O . ASP A 1 90 ? -5.425 -13.952 0.071 1.00 93.12 90 ASP A O 1
ATOM 717 N N . LEU A 1 91 ? -5.741 -12.173 1.399 1.00 91.25 91 LEU A N 1
ATOM 718 C CA . LEU A 1 91 ? -5.657 -12.943 2.638 1.00 91.25 91 LEU A CA 1
ATOM 719 C C . LEU A 1 91 ? -6.753 -14.013 2.699 1.00 91.25 91 LEU A C 1
ATOM 721 O O . LEU A 1 91 ? -6.477 -15.161 3.028 1.00 91.25 91 LEU A O 1
ATOM 725 N N . PHE A 1 92 ? -7.995 -13.671 2.361 1.00 93.38 92 PHE A N 1
ATOM 726 C CA . PHE A 1 92 ? -9.081 -14.643 2.361 1.00 93.38 92 PHE A CA 1
ATOM 727 C C . PHE A 1 92 ? -8.823 -15.758 1.337 1.00 93.38 92 PHE A C 1
ATOM 729 O O . PHE A 1 92 ? -8.799 -16.929 1.698 1.00 93.38 92 PHE A O 1
ATOM 736 N N . ILE A 1 93 ? -8.537 -15.427 0.080 1.00 93.12 93 ILE A N 1
ATOM 737 C CA . ILE A 1 93 ? -8.373 -16.428 -0.983 1.00 93.12 93 ILE A CA 1
ATOM 738 C C . ILE A 1 93 ? -7.148 -17.322 -0.746 1.00 93.12 93 ILE A C 1
ATOM 740 O O . ILE A 1 93 ? -7.221 -18.523 -0.988 1.00 93.12 93 ILE A O 1
ATOM 744 N N . PHE A 1 94 ? -6.030 -16.765 -0.273 1.00 89.81 94 PHE A N 1
ATOM 745 C CA . PHE A 1 94 ? -4.764 -17.499 -0.174 1.00 89.81 94 PHE A CA 1
ATOM 746 C C . PHE A 1 94 ? -4.439 -18.022 1.232 1.00 89.81 94 PHE A C 1
ATOM 748 O O . PHE A 1 94 ? -3.494 -18.798 1.377 1.00 89.81 94 PHE A O 1
ATOM 755 N N . HIS A 1 95 ? -5.194 -17.626 2.265 1.00 84.06 95 HIS A N 1
ATOM 756 C CA . HIS A 1 95 ? -4.949 -18.043 3.651 1.00 84.06 95 HIS A CA 1
ATOM 757 C C . HIS A 1 95 ? -6.160 -18.673 4.358 1.00 84.06 95 HIS A C 1
ATOM 759 O O . HIS A 1 95 ? -5.962 -19.307 5.391 1.00 84.06 95 HIS A O 1
ATOM 765 N N . SER A 1 96 ? -7.395 -18.535 3.849 1.00 81.19 96 SER A N 1
ATOM 766 C CA . SER A 1 96 ? -8.583 -19.038 4.570 1.00 81.19 96 SER A CA 1
ATOM 767 C C . SER A 1 96 ? -8.978 -20.498 4.299 1.00 81.19 96 SER A C 1
ATOM 769 O O . SER A 1 96 ? -9.779 -21.023 5.069 1.00 81.19 96 SER A O 1
ATOM 771 N N . GLY A 1 97 ? -8.343 -21.173 3.330 1.00 61.88 97 GLY A N 1
ATOM 772 C CA . GLY A 1 97 ? -8.544 -22.604 3.050 1.00 61.88 97 GLY A CA 1
ATOM 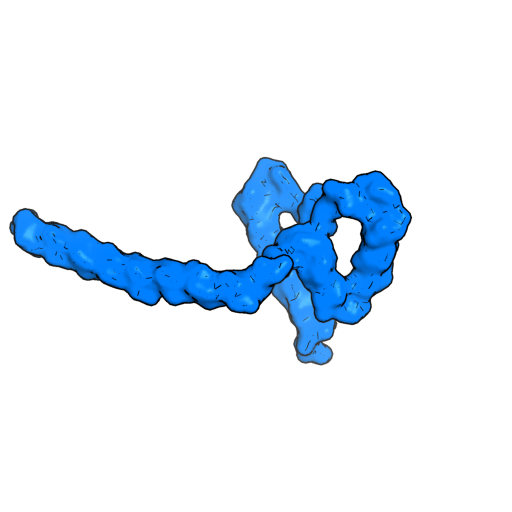773 C C . GLY A 1 97 ? -9.751 -22.905 2.173 1.00 61.88 97 GLY A C 1
ATOM 774 O O . GLY A 1 97 ? -10.889 -22.629 2.605 1.00 61.88 97 GLY A O 1
#

Sequence (97 aa):
MNHSSRLFLLFVMMIFACLSFVPIALFARSDARETSTASSYCARCHVMEAAYEAWMHSGAHRRKECVDCHLPNENPAVHYLWKVIDGAKDLFIFHSG

pLDDT: mean 85.19, std 12.11, range [46.38, 96.19]

Foldseek 3Di:
DDPVVVVVVVVVVVVVCCVPVVVCVVVCVVVPPDDCQAQVVQVVAVVCVVVSVVQVPPVVNVVHTPLVPVADDPDVVRRVVVSVVVVVVCCCVRPVD

Radius of gyration: 20.24 Å; chains: 1; bounding box: 33×50×52 Å

Secondary structure (DSSP, 8-state):
--HHHHHHHHHHHHHHHHHHHHHHHHHHHHHTTS-TTSHHHHTTSGGGHHHHHHHHH-TTGGGS-HHHHHS--S-HHHHHHHHHHHHHHHHHHHH--